Protein AF-A0A139WAZ1-F1 (afdb_monomer)

Structure (mmCIF, N/CA/C/O backbone):
data_AF-A0A139WAZ1-F1
#
_entry.id   AF-A0A139WAZ1-F1
#
loop_
_atom_site.group_PDB
_atom_site.id
_atom_site.type_symbol
_atom_site.label_atom_id
_atom_site.label_alt_id
_atom_site.label_comp_id
_atom_site.label_asym_id
_atom_site.label_entity_id
_atom_site.label_seq_id
_atom_site.pdbx_PDB_ins_code
_atom_site.Cartn_x
_atom_site.Cartn_y
_atom_site.Cartn_z
_atom_site.occupancy
_atom_site.B_iso_or_equiv
_atom_site.auth_seq_id
_atom_site.auth_comp_id
_atom_site.auth_asym_id
_atom_site.auth_atom_id
_atom_site.pdbx_PDB_model_num
ATOM 1 N N . MET A 1 1 ? 70.723 16.608 -81.614 1.00 61.81 1 MET A N 1
ATOM 2 C CA . MET A 1 1 ? 69.373 17.212 -81.661 1.00 61.81 1 MET A CA 1
ATOM 3 C C . MET A 1 1 ? 68.546 16.548 -80.566 1.00 61.81 1 MET A C 1
ATOM 5 O O . MET A 1 1 ? 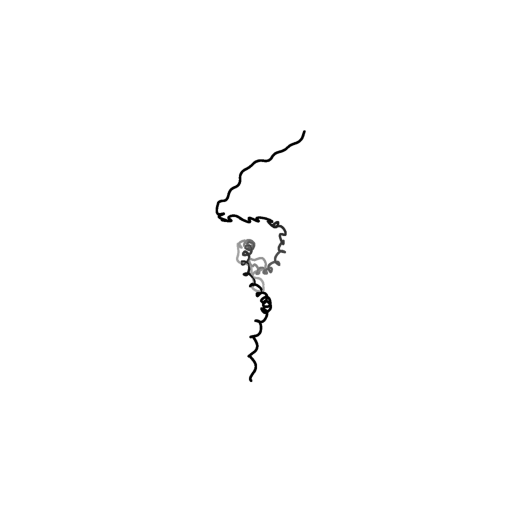68.570 15.325 -80.505 1.00 61.81 1 MET A O 1
ATOM 9 N N . LYS A 1 2 ? 67.945 17.301 -79.637 1.00 57.28 2 LYS A N 1
ATOM 10 C CA . LYS A 1 2 ? 67.182 16.733 -78.506 1.00 57.28 2 LYS A CA 1
ATOM 11 C C . LYS A 1 2 ? 65.718 16.561 -78.930 1.00 57.28 2 LYS A C 1
ATOM 13 O O . LYS A 1 2 ? 65.172 17.481 -79.530 1.00 57.28 2 LYS A O 1
ATOM 18 N N . GLY A 1 3 ? 65.142 15.384 -78.683 1.00 74.38 3 GLY A N 1
ATOM 19 C CA . GLY A 1 3 ? 63.789 15.018 -79.119 1.00 74.38 3 GLY A CA 1
ATOM 20 C C . GLY A 1 3 ? 62.682 15.797 -78.407 1.00 74.38 3 GLY A C 1
ATOM 21 O O . GLY A 1 3 ? 62.884 16.290 -77.296 1.00 74.38 3 GLY A O 1
ATOM 22 N N . ALA A 1 4 ? 61.529 15.903 -79.073 1.00 72.94 4 ALA A N 1
ATOM 23 C CA . ALA A 1 4 ? 60.336 16.556 -78.548 1.00 72.94 4 ALA A CA 1
ATOM 24 C C . ALA A 1 4 ? 59.830 15.850 -77.281 1.00 72.94 4 ALA A C 1
ATOM 26 O O . ALA A 1 4 ? 59.888 14.625 -77.170 1.00 72.94 4 ALA A O 1
ATOM 27 N N . GLN A 1 5 ? 59.361 16.640 -76.319 1.00 77.62 5 GLN A N 1
ATOM 28 C CA . GLN A 1 5 ? 58.803 16.136 -75.071 1.00 77.62 5 GLN A CA 1
ATOM 29 C C . GLN A 1 5 ? 57.453 15.458 -75.335 1.00 77.62 5 GLN A C 1
ATOM 31 O O . GLN A 1 5 ? 56.648 15.973 -76.107 1.00 77.62 5 GLN A O 1
ATOM 36 N N . GLY A 1 6 ? 57.229 14.304 -74.702 1.00 81.75 6 GLY A N 1
ATOM 37 C CA . GLY A 1 6 ? 55.986 13.545 -74.839 1.00 81.75 6 GLY A CA 1
ATOM 38 C C . GLY A 1 6 ? 54.773 14.269 -74.252 1.00 81.75 6 GLY A C 1
ATOM 39 O O . GLY A 1 6 ? 54.910 15.121 -73.369 1.00 81.75 6 GLY A O 1
ATOM 40 N N . GLU A 1 7 ? 53.591 13.910 -74.752 1.00 83.56 7 GLU A N 1
ATOM 41 C CA . GLU A 1 7 ? 52.326 14.472 -74.283 1.00 83.56 7 GLU A CA 1
ATOM 42 C C . GLU A 1 7 ? 52.023 14.074 -72.827 1.00 83.56 7 GLU A C 1
ATOM 44 O O . GLU A 1 7 ? 52.401 12.981 -72.388 1.00 83.56 7 GLU A O 1
ATOM 49 N N . PRO A 1 8 ? 51.345 14.945 -72.057 1.00 85.00 8 PRO A N 1
ATOM 50 C CA . PRO A 1 8 ? 50.899 14.614 -70.710 1.00 85.00 8 PRO A CA 1
ATOM 51 C C . PRO A 1 8 ? 49.937 13.419 -70.694 1.00 85.00 8 PRO A C 1
ATOM 53 O O . PRO A 1 8 ? 49.101 13.263 -71.580 1.00 85.00 8 PRO A O 1
ATOM 56 N N . GLY A 1 9 ? 50.029 12.599 -69.645 1.00 86.69 9 GLY A N 1
ATOM 57 C CA . GLY A 1 9 ? 49.139 11.453 -69.456 1.00 86.69 9 GLY A CA 1
ATOM 58 C C . GLY A 1 9 ? 47.680 11.848 -69.195 1.00 86.69 9 GLY A C 1
ATOM 59 O O . GLY A 1 9 ? 47.383 12.951 -68.731 1.00 86.69 9 GLY A O 1
ATOM 60 N N . SER A 1 10 ? 46.764 10.916 -69.463 1.00 89.44 10 SER A N 1
ATOM 61 C CA . SER A 1 10 ? 45.334 11.075 -69.191 1.00 89.44 10 SER A CA 1
ATOM 62 C C . SER A 1 10 ? 45.034 11.136 -67.690 1.00 89.44 10 SER A C 1
ATOM 64 O O . SER A 1 10 ? 45.716 10.519 -66.870 1.00 89.44 10 SER A O 1
ATOM 66 N N . LYS A 1 11 ? 43.968 11.856 -67.324 1.00 88.06 11 LYS A N 1
ATOM 67 C CA . LYS A 1 11 ? 43.484 11.917 -65.940 1.00 88.06 11 LYS A CA 1
ATOM 68 C C . LYS A 1 11 ? 42.955 10.545 -65.503 1.00 88.06 11 LYS A C 1
ATOM 70 O O . LYS A 1 11 ? 42.291 9.873 -66.285 1.00 88.06 11 LYS A O 1
ATOM 75 N N . GLY A 1 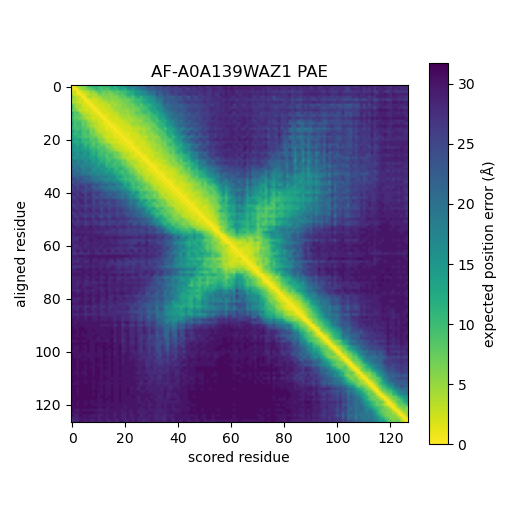12 ? 43.252 10.154 -64.264 1.00 89.38 12 GLY A N 1
ATOM 76 C CA . GLY A 1 12 ? 42.780 8.894 -63.687 1.00 89.38 12 GLY A CA 1
ATOM 77 C C . GLY A 1 12 ? 41.264 8.848 -63.479 1.00 89.38 12 GLY A C 1
ATOM 78 O O . GLY A 1 12 ? 40.590 9.884 -63.471 1.00 89.38 12 GLY A O 1
ATOM 79 N N . GLU A 1 13 ? 40.746 7.634 -63.300 1.00 94.12 13 GLU A N 1
ATOM 80 C CA . GLU A 1 13 ? 39.3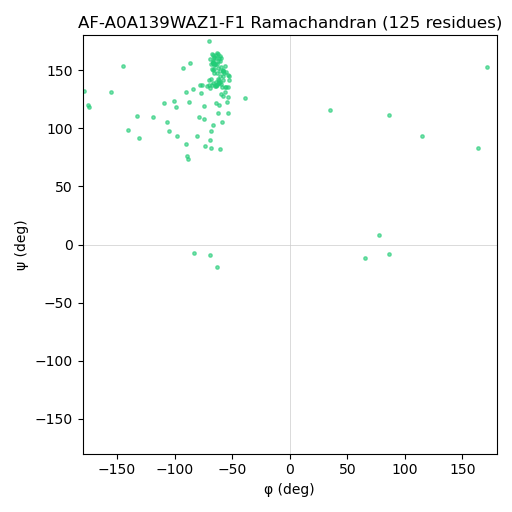29 7.375 -63.038 1.00 94.12 13 GLU A CA 1
ATOM 81 C C . GLU A 1 13 ? 38.883 7.927 -61.675 1.00 94.12 13 GLU A C 1
ATOM 83 O O . GLU A 1 13 ? 39.687 8.173 -60.770 1.00 94.12 13 GLU A O 1
ATOM 88 N N . ARG A 1 14 ? 37.575 8.167 -61.538 1.00 91.25 14 ARG A N 1
ATOM 89 C CA . ARG A 1 14 ? 36.979 8.590 -60.267 1.00 91.25 14 ARG A CA 1
ATOM 90 C C . ARG A 1 14 ? 36.981 7.400 -59.303 1.00 91.25 14 ARG A C 1
ATOM 92 O O . ARG A 1 14 ? 36.619 6.304 -59.703 1.00 91.25 14 ARG A O 1
ATOM 99 N N . GLY A 1 15 ? 37.356 7.641 -58.047 1.00 92.12 15 GLY A N 1
ATOM 100 C CA . GLY A 1 15 ? 37.312 6.615 -57.004 1.00 92.12 15 GLY A CA 1
ATOM 101 C C . GLY A 1 15 ? 35.891 6.160 -56.663 1.00 92.12 15 GLY A C 1
ATOM 102 O O . GLY A 1 15 ? 34.916 6.865 -56.943 1.00 92.12 15 GLY A O 1
ATOM 103 N N . ASP A 1 16 ? 35.797 4.993 -56.032 1.00 96.06 16 ASP A N 1
ATOM 104 C CA . ASP A 1 16 ? 34.529 4.390 -55.627 1.00 96.06 16 ASP A CA 1
ATOM 105 C C . ASP A 1 16 ? 33.786 5.216 -54.560 1.00 96.06 16 ASP A C 1
ATOM 107 O O . ASP A 1 16 ? 34.408 5.964 -53.793 1.00 96.06 16 ASP A O 1
ATOM 111 N N . PRO A 1 17 ? 32.448 5.082 -54.470 1.00 93.75 17 PRO A N 1
ATOM 112 C CA . PRO A 1 17 ? 31.675 5.652 -53.374 1.00 93.75 17 PRO A CA 1
ATOM 113 C C . PRO A 1 17 ? 32.139 5.147 -52.002 1.00 93.75 17 PRO A C 1
ATOM 115 O O . PRO A 1 17 ? 32.574 4.007 -51.845 1.00 93.75 17 PRO A O 1
ATOM 118 N N . GLY A 1 18 ? 31.994 5.999 -50.985 1.00 93.50 18 GLY A N 1
ATOM 119 C CA . GLY A 1 18 ? 32.263 5.622 -49.599 1.00 93.50 18 GLY A CA 1
ATOM 120 C C . GLY A 1 18 ? 31.287 4.565 -49.072 1.00 93.50 18 GLY A C 1
ATOM 121 O O . GLY A 1 18 ? 30.185 4.388 -49.592 1.00 93.50 18 GLY A O 1
ATOM 122 N N . LEU A 1 19 ? 31.690 3.876 -48.003 1.00 96.75 19 LEU A N 1
ATOM 123 C CA . LEU A 1 19 ? 30.843 2.893 -47.329 1.00 96.75 19 LEU A CA 1
ATOM 124 C C . LEU A 1 19 ? 29.641 3.562 -46.632 1.00 96.75 19 LEU A C 1
ATOM 126 O O . LEU A 1 19 ? 29.762 4.703 -46.176 1.00 96.75 19 LEU A O 1
ATOM 130 N N . PRO A 1 20 ? 28.503 2.854 -46.487 1.00 94.19 20 PRO A N 1
ATOM 131 C CA . PRO A 1 20 ? 27.384 3.318 -45.673 1.00 94.19 20 PRO A CA 1
ATOM 132 C C . PRO A 1 20 ? 27.795 3.600 -44.221 1.00 94.19 20 PRO A C 1
ATOM 134 O O . PRO A 1 20 ? 28.664 2.927 -43.663 1.00 94.19 20 PRO A O 1
ATOM 137 N N . GLY A 1 21 ? 27.136 4.580 -43.601 1.00 94.50 21 GLY A N 1
ATOM 138 C CA . GLY A 1 21 ? 27.350 4.913 -42.194 1.00 94.50 21 GLY A CA 1
ATOM 139 C C . GLY A 1 21 ? 26.870 3.815 -41.230 1.00 94.50 21 GLY A C 1
ATOM 140 O O . GLY A 1 21 ? 26.094 2.936 -41.616 1.00 94.50 21 GLY A O 1
ATOM 141 N N . PRO A 1 22 ? 27.312 3.854 -39.961 1.00 96.38 22 PRO A N 1
ATOM 142 C CA . PRO A 1 22 ? 26.857 2.914 -38.944 1.00 96.38 22 PRO A CA 1
ATOM 143 C C . PRO A 1 22 ? 25.369 3.105 -38.616 1.00 96.38 22 PRO A C 1
ATOM 145 O O . PRO A 1 22 ? 24.805 4.187 -38.780 1.00 96.38 22 PRO A O 1
ATOM 148 N N . LYS A 1 23 ? 24.737 2.042 -38.108 1.00 93.31 23 LYS A N 1
ATOM 149 C CA . LYS A 1 23 ? 23.362 2.095 -37.598 1.00 93.31 23 LYS A CA 1
ATOM 150 C C . LYS A 1 23 ? 23.292 3.016 -36.374 1.00 93.31 23 LYS A C 1
ATOM 152 O O . LYS A 1 23 ? 24.176 2.962 -35.525 1.00 93.31 23 LYS A O 1
ATOM 157 N N . GLY A 1 24 ? 22.229 3.813 -36.282 1.00 92.56 24 GLY A N 1
ATOM 158 C CA . GLY A 1 24 ? 21.966 4.657 -35.117 1.00 92.56 24 GLY A CA 1
ATOM 159 C C . GLY A 1 24 ? 21.708 3.858 -33.836 1.00 92.56 24 GLY A C 1
ATOM 160 O O . GLY A 1 24 ? 21.361 2.671 -33.876 1.00 92.56 24 GLY A O 1
ATOM 161 N N . ASP A 1 25 ? 21.865 4.531 -32.700 1.00 95.94 25 ASP A N 1
ATOM 162 C CA . ASP A 1 25 ? 21.667 3.940 -31.380 1.00 95.94 25 ASP A CA 1
ATOM 163 C C . ASP A 1 25 ? 20.204 3.550 -31.124 1.00 95.94 25 ASP A C 1
ATOM 165 O O . ASP A 1 25 ? 19.261 4.082 -31.717 1.00 95.94 25 ASP A O 1
ATOM 169 N N . LYS A 1 26 ? 20.001 2.594 -30.210 1.00 92.69 26 LYS A N 1
ATOM 170 C CA . LYS A 1 26 ? 18.658 2.221 -29.750 1.00 92.69 26 LYS A CA 1
ATOM 171 C C . LYS A 1 26 ? 18.049 3.389 -28.962 1.00 92.69 26 LYS A C 1
ATOM 173 O O . LYS A 1 26 ? 18.720 3.979 -28.122 1.00 92.69 26 LYS A O 1
ATOM 178 N N . GLY A 1 27 ? 16.767 3.670 -29.204 1.00 91.06 27 GLY A N 1
ATOM 179 C CA . GLY A 1 27 ? 16.017 4.687 -28.465 1.00 91.06 27 GLY A CA 1
ATOM 180 C C . GLY A 1 27 ? 15.945 4.420 -26.957 1.00 91.06 27 GLY A C 1
ATOM 181 O O . GLY A 1 27 ? 16.151 3.296 -26.487 1.00 91.06 27 GLY A O 1
ATOM 182 N N . PHE A 1 28 ? 15.647 5.470 -26.193 1.00 94.19 28 PHE A N 1
ATOM 183 C CA . PHE A 1 28 ? 15.518 5.391 -24.739 1.00 94.19 28 PHE A CA 1
ATOM 184 C C . PHE A 1 28 ? 14.331 4.519 -24.312 1.00 94.19 28 PHE A C 1
ATOM 186 O O . PHE A 1 28 ? 13.349 4.357 -25.036 1.00 94.19 28 PHE A O 1
ATOM 193 N N . LYS A 1 29 ? 14.427 3.953 -23.104 1.00 92.25 29 LYS A N 1
ATOM 194 C CA . LYS A 1 29 ? 13.301 3.267 -22.464 1.00 92.25 29 LYS A CA 1
ATOM 195 C C . LYS A 1 29 ? 12.199 4.293 -22.178 1.00 92.25 29 LYS A C 1
ATOM 197 O O . LYS A 1 29 ? 12.509 5.377 -21.697 1.00 92.25 29 LYS A O 1
ATOM 202 N N . GLY A 1 30 ? 10.948 3.928 -22.456 1.00 91.31 30 GLY A N 1
ATOM 203 C CA . GLY A 1 30 ? 9.792 4.767 -22.142 1.00 91.31 30 GLY A CA 1
ATOM 204 C C . GLY A 1 30 ? 9.632 5.029 -20.643 1.00 91.31 30 GLY A C 1
ATOM 205 O O . GLY A 1 30 ? 10.220 4.335 -19.803 1.00 91.31 30 GLY A O 1
ATOM 206 N N . ASP A 1 31 ? 8.821 6.035 -20.328 1.00 95.12 31 ASP A N 1
ATOM 207 C CA . ASP A 1 31 ? 8.547 6.453 -18.958 1.00 95.12 31 ASP A CA 1
ATOM 208 C C . ASP A 1 31 ? 7.866 5.355 -18.132 1.00 95.12 31 ASP A C 1
ATOM 210 O O . ASP A 1 31 ? 7.256 4.413 -18.643 1.00 95.12 31 ASP A O 1
ATOM 214 N N . SER A 1 32 ? 7.994 5.469 -16.810 1.00 93.12 32 SER A N 1
ATOM 215 C CA . SER A 1 32 ? 7.287 4.573 -15.894 1.00 93.12 32 SER A CA 1
ATOM 216 C C . SER A 1 32 ? 5.782 4.836 -15.951 1.00 93.12 32 SER A C 1
ATOM 218 O O . SER A 1 32 ? 5.353 5.985 -16.031 1.00 93.12 32 SER A O 1
ATOM 220 N N . GLY A 1 33 ? 4.985 3.769 -15.865 1.00 91.81 33 GLY A N 1
ATOM 221 C CA . GLY A 1 33 ? 3.529 3.883 -15.797 1.00 91.81 33 GLY A CA 1
ATOM 222 C C . GLY A 1 33 ? 3.042 4.628 -14.542 1.00 91.81 33 GLY A C 1
ATOM 223 O O . GLY A 1 33 ? 3.798 4.799 -13.578 1.00 91.81 33 GLY A O 1
ATOM 224 N N . PRO A 1 34 ? 1.772 5.065 -14.528 1.00 95.06 34 PR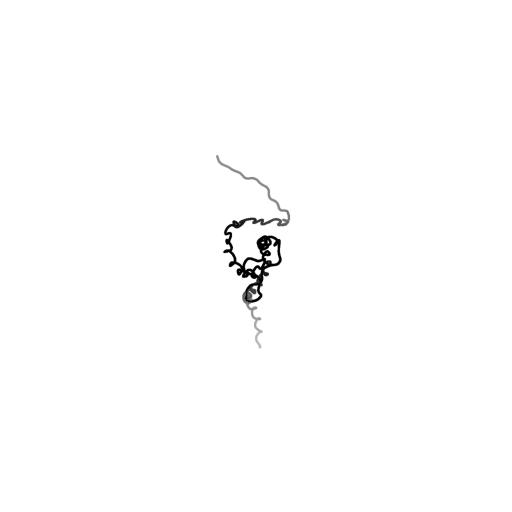O A N 1
ATOM 225 C CA . PRO A 1 34 ? 1.193 5.780 -13.397 1.00 95.06 34 PRO A CA 1
ATOM 226 C C . PRO A 1 34 ? 1.105 4.903 -12.138 1.00 95.06 34 PRO A C 1
ATOM 228 O O . PRO A 1 34 ? 1.010 3.677 -12.200 1.00 95.06 34 PRO A O 1
ATOM 231 N N . ILE A 1 35 ? 1.094 5.551 -10.969 1.00 93.00 35 ILE A N 1
ATOM 232 C CA . ILE A 1 35 ? 0.880 4.884 -9.677 1.00 93.00 35 ILE A CA 1
ATOM 233 C C . ILE A 1 35 ? -0.537 4.287 -9.641 1.00 93.00 35 ILE A C 1
ATOM 235 O O . ILE A 1 35 ? -1.505 4.943 -10.023 1.00 93.00 35 ILE A O 1
ATOM 239 N N . GLY A 1 36 ? -0.661 3.052 -9.145 1.00 92.62 36 GLY A N 1
ATOM 240 C CA . GLY A 1 36 ? -1.947 2.363 -9.003 1.00 92.62 36 GLY A CA 1
ATOM 241 C C . GLY A 1 36 ? -2.938 3.070 -8.065 1.00 92.62 36 GLY A C 1
ATOM 242 O O . GLY A 1 36 ? -2.572 3.890 -7.219 1.00 92.62 36 GLY A O 1
ATOM 243 N N . LYS A 1 37 ? -4.227 2.732 -8.195 1.00 94.50 37 LYS A N 1
ATOM 244 C CA . LYS A 1 37 ? -5.303 3.289 -7.356 1.00 94.50 37 LYS A CA 1
ATOM 245 C C . LYS A 1 37 ? -5.111 2.897 -5.883 1.00 94.50 37 LYS A C 1
ATOM 247 O O . LYS A 1 37 ? -4.647 1.804 -5.565 1.00 94.50 37 LYS A O 1
ATOM 252 N N . ARG A 1 38 ? -5.516 3.781 -4.963 1.00 92.44 38 ARG A N 1
ATOM 253 C CA . ARG A 1 38 ? -5.547 3.478 -3.521 1.00 92.44 38 ARG A CA 1
ATOM 254 C C . ARG A 1 38 ? -6.525 2.327 -3.248 1.00 92.44 38 ARG A C 1
ATOM 256 O O . ARG A 1 38 ? -7.619 2.315 -3.805 1.00 92.44 38 ARG A O 1
ATOM 263 N N . GLY A 1 39 ? -6.148 1.411 -2.354 1.00 92.62 39 GLY A N 1
ATOM 264 C CA . GLY A 1 39 ? -7.015 0.315 -1.909 1.00 92.62 39 GLY A CA 1
ATOM 265 C C . GLY A 1 39 ? -8.314 0.790 -1.241 1.00 92.62 39 GLY A C 1
ATOM 266 O O . GLY A 1 39 ? -8.435 1.944 -0.816 1.00 92.62 39 GLY A O 1
ATOM 267 N N . ARG A 1 40 ? -9.301 -0.112 -1.142 1.00 93.50 40 ARG A N 1
ATOM 268 C CA . ARG A 1 40 ? -10.598 0.172 -0.505 1.00 93.50 40 ARG A CA 1
ATOM 269 C C . ARG A 1 40 ? -10.418 0.422 0.997 1.00 93.50 40 ARG A C 1
ATOM 271 O O . ARG A 1 40 ? -9.504 -0.104 1.628 1.00 93.50 40 ARG A O 1
ATOM 278 N N . LYS A 1 41 ? -11.305 1.235 1.578 1.00 91.19 41 LYS A N 1
ATOM 279 C CA . LYS A 1 41 ? -11.381 1.405 3.035 1.00 91.19 41 LYS A CA 1
ATOM 280 C C . LYS A 1 41 ? -11.753 0.058 3.669 1.00 91.19 41 LYS A C 1
ATOM 282 O O . LYS A 1 41 ? -12.641 -0.609 3.152 1.00 91.19 41 LYS A O 1
ATOM 287 N N . GLY A 1 42 ? -11.095 -0.305 4.770 1.00 90.12 42 GLY A N 1
ATOM 288 C CA . GLY A 1 42 ? -11.446 -1.504 5.535 1.00 90.12 42 GLY A CA 1
ATOM 289 C C . GLY A 1 42 ? -12.848 -1.429 6.148 1.00 90.12 42 GLY A C 1
ATOM 290 O O . GLY A 1 42 ? -13.431 -0.344 6.270 1.00 90.12 42 GLY A O 1
ATOM 291 N N . ASP A 1 43 ? -13.368 -2.586 6.548 1.00 91.19 43 ASP A N 1
ATOM 292 C CA . ASP A 1 43 ? -14.693 -2.709 7.148 1.00 91.19 43 ASP A CA 1
ATOM 293 C C . ASP A 1 43 ? -14.808 -1.955 8.478 1.00 91.19 43 ASP A C 1
ATOM 295 O O . ASP A 1 43 ? -13.831 -1.688 9.187 1.00 91.19 43 ASP A O 1
ATOM 299 N N . LYS A 1 44 ? -16.041 -1.580 8.827 1.00 89.38 44 LYS A N 1
ATOM 300 C CA . LYS A 1 44 ? -16.331 -1.007 10.142 1.00 89.38 44 LYS A CA 1
ATOM 301 C C . LYS A 1 44 ? -16.163 -2.104 11.197 1.00 89.38 44 LYS A C 1
ATOM 303 O O . LYS A 1 44 ? -16.696 -3.191 11.025 1.00 89.38 44 LYS A O 1
ATOM 308 N N . GLY A 1 45 ? -15.482 -1.789 12.299 1.00 87.06 45 GLY A N 1
ATOM 309 C CA . GLY A 1 45 ? -15.379 -2.708 13.434 1.00 87.06 45 GLY A CA 1
ATOM 310 C C . GLY A 1 45 ? -16.741 -3.062 14.041 1.00 87.06 45 GLY A C 1
ATOM 311 O O . GLY A 1 45 ? -17.716 -2.313 13.899 1.00 87.06 45 GLY A O 1
ATOM 312 N N . ASP A 1 46 ? -16.787 -4.194 14.741 1.00 89.31 46 ASP A N 1
ATOM 313 C CA . ASP A 1 46 ? -17.996 -4.697 15.387 1.00 89.31 46 ASP A CA 1
ATOM 314 C C . ASP A 1 46 ? -18.565 -3.719 16.421 1.00 89.31 46 ASP A C 1
ATOM 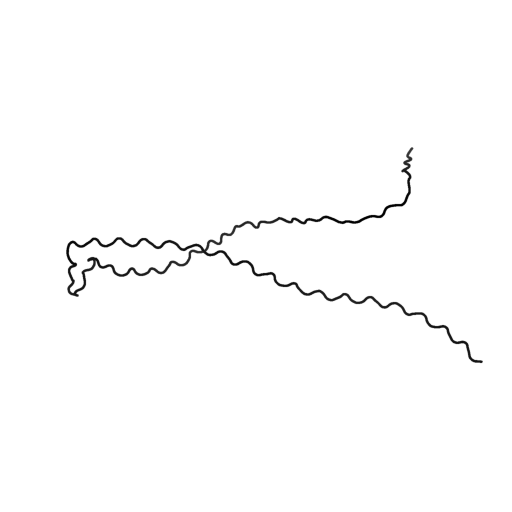316 O O . ASP A 1 46 ? -17.858 -2.921 17.048 1.00 89.31 46 ASP A O 1
ATOM 320 N N . LYS A 1 47 ? -19.884 -3.790 16.631 1.00 87.69 47 LYS A N 1
ATOM 321 C CA . LYS A 1 47 ? -20.534 -3.058 17.720 1.00 87.69 47 LYS A CA 1
ATOM 322 C C . LYS A 1 47 ? -20.010 -3.589 19.060 1.00 87.69 47 LYS A C 1
ATOM 324 O O . LYS A 1 47 ? -19.916 -4.795 19.254 1.00 87.69 47 LYS A O 1
ATOM 329 N N . GLY A 1 48 ? -19.726 -2.682 19.996 1.00 83.38 48 GLY A N 1
ATOM 330 C CA . GLY A 1 48 ? -19.385 -3.063 21.367 1.00 83.38 48 GLY A CA 1
ATOM 331 C C . GLY A 1 48 ? -20.497 -3.881 22.034 1.00 83.38 48 GLY A C 1
ATOM 332 O O . GLY A 1 48 ? -21.681 -3.703 21.733 1.00 83.38 48 GLY A O 1
ATOM 333 N N . ASP A 1 49 ? -20.111 -4.768 22.952 1.00 82.69 49 ASP A N 1
ATOM 334 C CA . ASP A 1 49 ? -21.057 -5.586 23.713 1.00 82.69 49 ASP A CA 1
ATOM 335 C C . ASP A 1 49 ? -21.976 -4.706 24.582 1.00 82.69 49 ASP A C 1
ATOM 337 O O . ASP A 1 49 ? -21.596 -3.620 25.028 1.00 82.69 49 ASP A O 1
ATOM 341 N N . GLN A 1 50 ? -23.191 -5.185 24.864 1.00 83.75 50 GLN A N 1
ATOM 342 C CA . GLN A 1 50 ? -24.097 -4.508 25.796 1.00 83.75 50 GLN A CA 1
ATOM 343 C C . GLN A 1 50 ? -23.467 -4.420 27.197 1.00 83.75 50 GLN A C 1
ATOM 345 O O . GLN A 1 50 ? -22.861 -5.380 27.676 1.00 83.75 50 GLN A O 1
ATOM 350 N N . GLY A 1 51 ? -23.642 -3.278 27.870 1.00 77.25 51 GLY A N 1
ATOM 351 C CA . GLY A 1 51 ? -23.226 -3.101 29.262 1.00 77.25 51 GLY A CA 1
ATOM 352 C C . GLY A 1 51 ? -23.854 -4.145 30.192 1.00 77.25 51 GLY A C 1
ATOM 353 O O . GLY A 1 51 ? -24.917 -4.697 29.908 1.00 77.25 51 GLY A O 1
ATOM 354 N N . VAL A 1 52 ? -23.178 -4.442 31.299 1.00 76.44 52 VAL A N 1
ATOM 355 C CA . VAL A 1 52 ? -23.754 -5.277 32.363 1.00 76.44 52 VAL A CA 1
ATOM 356 C C . VAL A 1 52 ? -24.989 -4.581 32.958 1.00 76.44 52 VAL A C 1
ATOM 358 O O . VAL A 1 52 ? -24.975 -3.353 33.079 1.00 76.44 52 VAL A O 1
ATOM 361 N N . PRO A 1 53 ? -26.057 -5.315 33.317 1.00 77.06 53 PRO A N 1
ATOM 362 C CA . PRO A 1 53 ? -27.142 -4.753 34.116 1.00 77.06 53 PRO A CA 1
ATOM 363 C C . PRO A 1 53 ? -26.589 -4.101 35.392 1.00 77.06 53 PRO A C 1
ATOM 365 O O . PRO A 1 53 ? -25.641 -4.615 35.988 1.00 77.06 53 PRO A O 1
ATOM 368 N N . GLY A 1 54 ? -27.163 -2.963 35.793 1.00 71.44 54 GLY A N 1
ATOM 369 C CA . GLY A 1 54 ? -26.819 -2.329 37.065 1.00 71.44 54 GLY A CA 1
ATOM 370 C C . GLY A 1 54 ? -27.160 -3.264 38.223 1.00 71.44 54 GLY A C 1
ATOM 371 O O . GLY A 1 54 ? -28.193 -3.928 38.186 1.00 71.44 54 GLY A O 1
ATOM 372 N N . LEU A 1 55 ? -26.288 -3.345 39.227 1.00 68.75 55 LEU A N 1
ATOM 373 C CA . LEU A 1 55 ? -26.603 -4.081 40.445 1.00 68.75 55 LEU A CA 1
ATOM 374 C C . LEU A 1 55 ? -27.402 -3.186 41.394 1.00 68.75 55 LEU A C 1
ATOM 376 O O . LEU A 1 55 ? -26.993 -2.060 41.673 1.00 68.75 55 LEU A O 1
ATOM 380 N N . ASP A 1 56 ? -28.480 -3.727 41.957 1.00 74.94 56 ASP A N 1
ATOM 381 C CA . ASP A 1 56 ? -29.268 -3.069 43.009 1.00 74.94 56 ASP A CA 1
ATOM 382 C C . ASP A 1 56 ? -28.500 -2.963 44.350 1.00 74.94 56 ASP A C 1
ATOM 384 O O . ASP A 1 56 ? -28.940 -2.287 45.279 1.00 74.94 5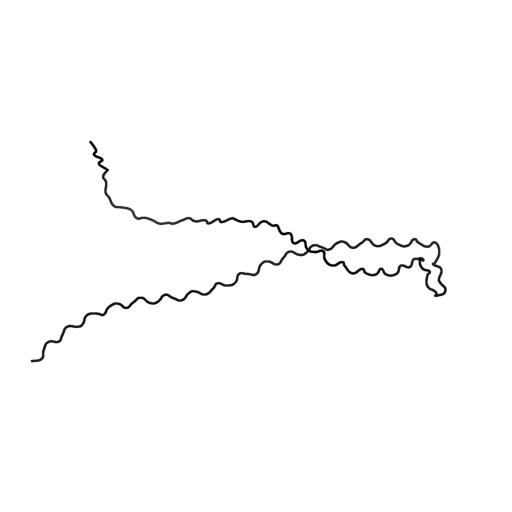6 ASP A O 1
ATOM 388 N N . ALA A 1 57 ? -27.338 -3.622 44.460 1.00 68.12 57 ALA A N 1
ATOM 389 C CA . ALA A 1 57 ? -26.473 -3.669 45.638 1.00 68.12 57 ALA A CA 1
ATOM 390 C C . ALA A 1 57 ? -24.979 -3.702 45.239 1.00 68.12 57 ALA A C 1
ATOM 392 O O . ALA A 1 57 ? -24.648 -4.180 44.152 1.00 68.12 57 ALA A O 1
ATOM 393 N N . PRO A 1 58 ? -24.046 -3.229 46.092 1.00 72.50 58 PRO A N 1
ATOM 394 C CA . PRO A 1 58 ? -22.613 -3.364 45.829 1.00 72.50 58 PRO A CA 1
ATOM 395 C C . PRO A 1 58 ? -22.229 -4.840 45.662 1.00 72.50 58 PRO A C 1
ATOM 397 O O . PRO A 1 58 ? -22.748 -5.705 46.368 1.00 72.50 58 PRO A O 1
ATOM 400 N N . CYS A 1 59 ? -21.322 -5.127 44.722 1.00 71.88 59 CYS A N 1
ATOM 401 C CA . CYS A 1 59 ? -20.925 -6.501 44.431 1.00 71.88 59 CYS A CA 1
ATOM 402 C C . CYS A 1 59 ? -20.371 -7.201 45.678 1.00 71.88 59 CYS A C 1
ATOM 404 O O . CYS A 1 59 ? -19.448 -6.668 46.297 1.00 71.88 59 CYS A O 1
ATOM 406 N N . PRO A 1 60 ? -20.877 -8.394 46.038 1.00 76.62 60 PRO A N 1
ATOM 407 C CA . PRO A 1 60 ? -20.263 -9.201 47.081 1.00 76.62 60 PRO A CA 1
ATOM 408 C C . PRO A 1 60 ? -18.815 -9.538 46.706 1.00 76.62 60 PRO A C 1
ATOM 410 O O . PRO A 1 60 ? -18.537 -10.000 45.594 1.00 76.62 60 PRO A O 1
ATOM 413 N N . LEU A 1 61 ? -17.898 -9.291 47.645 1.00 81.56 61 LEU A N 1
ATOM 414 C CA . LEU A 1 61 ? -16.503 -9.703 47.529 1.00 81.56 61 LEU A CA 1
ATOM 415 C C . LEU A 1 61 ? -16.385 -11.198 47.849 1.00 81.56 61 LEU A C 1
ATOM 417 O O . LEU A 1 61 ? -16.997 -11.694 48.798 1.00 81.56 61 LEU A O 1
ATOM 421 N N . GLY A 1 62 ? -15.586 -11.901 47.055 1.00 84.75 62 GLY A N 1
ATOM 422 C CA . GLY A 1 62 ? -15.153 -13.262 47.315 1.00 84.75 62 GLY A CA 1
ATOM 423 C C . GLY A 1 62 ? -14.164 -13.350 48.485 1.00 84.75 62 GLY A C 1
ATOM 424 O O . GLY A 1 62 ? -13.737 -12.332 49.038 1.00 84.75 62 GLY A O 1
ATOM 425 N N . PRO A 1 63 ? -13.770 -14.575 48.876 1.00 85.31 63 PRO A N 1
ATOM 426 C CA . PRO A 1 63 ? -12.797 -14.802 49.950 1.00 85.31 63 PRO A CA 1
ATOM 427 C C . PRO A 1 63 ? -11.400 -14.238 49.632 1.00 85.31 63 PRO A C 1
ATOM 429 O O . PRO A 1 63 ? -10.598 -14.025 50.535 1.00 85.31 63 PRO A O 1
ATOM 432 N N . ASP A 1 64 ? -11.121 -13.995 48.354 1.00 86.44 64 ASP A N 1
ATOM 433 C CA . ASP A 1 64 ? -9.929 -13.350 47.803 1.00 86.44 64 ASP A CA 1
ATOM 434 C C . ASP A 1 64 ? -9.999 -11.812 47.829 1.00 86.44 64 ASP A C 1
ATOM 436 O O . ASP A 1 64 ? -9.012 -11.139 47.532 1.00 86.44 64 ASP A O 1
ATOM 440 N N . GLY A 1 65 ? -11.149 -11.240 48.190 1.00 80.50 65 GLY A N 1
ATOM 441 C CA . GLY A 1 65 ? -11.389 -9.802 48.141 1.00 80.50 65 GLY A CA 1
ATOM 442 C C . GLY A 1 65 ? -11.668 -9.273 46.731 1.00 80.50 65 GLY A C 1
ATOM 443 O O . GLY A 1 65 ? -11.750 -8.057 46.547 1.00 80.50 65 GLY A O 1
ATOM 444 N N . LEU A 1 66 ? -11.832 -10.149 45.735 1.00 78.94 66 LEU A N 1
ATOM 445 C CA . LEU A 1 66 ? -12.232 -9.753 44.388 1.00 78.94 66 LEU A CA 1
ATOM 446 C C . LEU A 1 66 ? -13.759 -9.834 44.223 1.00 78.94 66 LEU A C 1
ATOM 448 O O . LEU A 1 66 ? -14.414 -10.629 44.896 1.00 78.94 66 LEU A O 1
ATOM 452 N N . PRO A 1 67 ? -14.367 -9.028 43.335 1.00 75.56 67 PRO A N 1
ATOM 453 C CA . PRO A 1 67 ? -15.775 -9.194 42.987 1.00 75.56 67 PRO A CA 1
ATOM 454 C C . PRO A 1 67 ? -16.010 -10.587 42.388 1.00 75.56 67 PRO A C 1
ATOM 456 O O . PRO A 1 67 ? -15.222 -11.045 41.559 1.00 75.56 67 PRO A O 1
ATOM 459 N N . LEU A 1 68 ? -17.110 -11.246 42.764 1.00 75.06 68 LEU A N 1
ATOM 460 C CA . LEU A 1 68 ? -17.458 -12.557 42.204 1.00 75.06 68 LEU A CA 1
ATOM 461 C C . LEU A 1 68 ? -17.602 -12.522 40.660 1.00 75.06 68 LEU A C 1
ATOM 463 O O . LEU A 1 68 ? -18.047 -11.514 40.100 1.00 75.06 68 LEU A O 1
ATOM 467 N N . PRO A 1 69 ? -17.297 -13.626 39.946 1.00 70.75 69 PRO A N 1
ATOM 468 C CA . PRO A 1 69 ? -17.549 -13.737 38.508 1.00 70.75 69 PRO A CA 1
ATOM 469 C C . PRO A 1 69 ? -19.023 -13.460 38.173 1.00 70.75 69 PRO A C 1
ATOM 471 O O . PRO A 1 69 ? -19.923 -13.948 38.850 1.00 70.75 69 PRO A O 1
ATOM 474 N N . GLY A 1 70 ? -19.279 -12.665 37.130 1.00 70.06 70 GLY A N 1
ATOM 475 C CA . GLY A 1 70 ? -20.634 -12.226 36.753 1.00 70.06 70 GLY A CA 1
ATOM 476 C C . GLY A 1 70 ? -21.112 -10.962 37.477 1.00 70.06 70 GLY A C 1
ATOM 477 O O . GLY A 1 70 ? -22.114 -10.363 37.087 1.00 70.06 70 GLY A O 1
ATOM 478 N N . CYS A 1 71 ? -20.358 -10.497 38.470 1.00 71.94 71 CYS A N 1
ATOM 479 C CA . CYS A 1 71 ? -20.636 -9.287 39.220 1.00 71.94 71 CYS A CA 1
ATOM 480 C C . CYS A 1 71 ? -19.992 -8.074 38.527 1.00 71.94 71 CYS A C 1
ATOM 482 O O . CYS A 1 71 ? -18.931 -7.594 38.915 1.00 71.94 71 CYS A O 1
ATOM 484 N N . GLY A 1 72 ? -20.583 -7.646 37.407 1.00 65.81 72 GLY A N 1
ATOM 485 C CA . GLY A 1 72 ? -20.217 -6.432 36.661 1.00 65.81 72 GLY A CA 1
ATOM 486 C C . GLY A 1 72 ? -18.823 -6.394 36.007 1.00 65.81 72 GLY A C 1
ATOM 487 O O . GLY A 1 72 ? -18.563 -5.527 35.173 1.00 65.81 72 GLY A O 1
ATOM 488 N N . TRP A 1 73 ? -17.935 -7.330 36.340 1.00 65.75 73 TRP A N 1
ATOM 489 C CA . TRP A 1 73 ? -16.567 -7.383 35.844 1.00 65.75 73 TRP A CA 1
ATOM 490 C C . TRP A 1 73 ? -16.501 -8.152 34.520 1.00 65.75 73 TRP A C 1
ATOM 492 O O . TRP A 1 73 ? -16.915 -9.311 34.444 1.00 65.75 73 TRP A O 1
ATOM 502 N N . ARG A 1 74 ? -15.990 -7.503 33.467 1.00 65.19 74 ARG A N 1
ATOM 503 C CA . ARG A 1 74 ? -15.710 -8.136 32.172 1.00 65.19 74 ARG A CA 1
ATOM 504 C C . ARG A 1 74 ? -14.195 -8.246 31.996 1.00 65.19 74 ARG A C 1
ATOM 506 O O . ARG A 1 74 ? -13.536 -7.205 32.018 1.00 65.19 74 ARG A O 1
ATOM 513 N N . PRO A 1 75 ? -13.640 -9.454 31.804 1.00 65.88 75 PRO A N 1
ATOM 514 C CA . PRO A 1 75 ? -12.246 -9.574 31.406 1.00 65.88 75 PRO A CA 1
ATOM 515 C C . PRO A 1 75 ? -12.037 -8.876 30.050 1.00 65.88 75 PRO A C 1
ATOM 517 O O . PRO A 1 75 ? -12.976 -8.811 29.245 1.00 65.88 75 PRO A O 1
ATOM 520 N N . PRO A 1 76 ? -10.839 -8.326 29.784 1.00 70.12 76 PRO A N 1
ATOM 521 C CA . PRO A 1 76 ? -10.534 -7.728 28.492 1.00 70.12 76 PRO A CA 1
ATOM 522 C C . PRO A 1 76 ? -10.763 -8.755 27.379 1.00 70.12 76 PRO A C 1
ATOM 524 O O . PRO A 1 76 ? -10.323 -9.899 27.475 1.00 70.12 76 PRO A O 1
ATOM 527 N N . LYS A 1 77 ? -11.491 -8.342 26.336 1.00 69.75 77 LYS A N 1
ATOM 528 C CA . LYS A 1 77 ? -11.765 -9.179 25.168 1.00 69.75 77 LYS A CA 1
ATOM 529 C C . LYS A 1 77 ? -10.430 -9.454 24.483 1.00 69.75 77 LYS A C 1
ATOM 531 O O . LYS A 1 77 ? -9.722 -8.506 24.140 1.00 69.75 77 LYS A O 1
ATOM 536 N N . GLU A 1 78 ? -10.074 -10.727 24.331 1.00 75.06 78 GLU A N 1
ATOM 537 C CA . GLU A 1 78 ? -8.896 -11.109 23.559 1.00 75.06 78 GLU A CA 1
ATOM 538 C C . GLU A 1 78 ? -9.030 -10.493 22.165 1.00 75.06 78 GLU A C 1
ATOM 540 O O . GLU A 1 78 ? -10.047 -10.670 21.488 1.00 75.06 78 GLU A O 1
ATOM 545 N N . VAL A 1 79 ? -8.045 -9.684 21.774 1.00 73.62 79 VAL A N 1
ATOM 546 C CA . VAL A 1 79 ? -8.025 -9.061 20.453 1.00 73.62 79 VAL A CA 1
ATOM 547 C C . VAL A 1 79 ? -7.838 -10.191 19.454 1.00 73.62 79 VAL A C 1
ATOM 549 O O . VAL A 1 79 ? -6.737 -10.719 19.313 1.00 73.62 79 VAL A O 1
ATOM 552 N N . ILE A 1 80 ? -8.926 -10.587 18.794 1.00 74.44 80 ILE A N 1
ATOM 553 C CA . ILE A 1 80 ? -8.858 -11.549 17.700 1.00 74.44 80 ILE A CA 1
ATOM 554 C C . ILE A 1 80 ? -7.983 -10.892 16.623 1.00 74.44 80 ILE A C 1
ATOM 556 O O . ILE A 1 80 ? -8.307 -9.783 16.184 1.00 74.44 80 ILE A O 1
ATOM 560 N N . PRO A 1 81 ? -6.851 -11.504 16.232 1.00 75.31 81 PRO A N 1
ATOM 561 C CA . PRO A 1 81 ? -6.012 -10.947 15.184 1.00 75.31 81 PRO A CA 1
ATOM 562 C C . PRO A 1 81 ? -6.839 -10.806 13.899 1.00 75.31 81 PRO A C 1
ATOM 564 O O . PRO A 1 81 ? -7.713 -11.641 13.645 1.00 75.31 81 PRO A O 1
ATOM 567 N N . PRO A 1 82 ? -6.599 -9.756 13.095 1.00 74.00 82 PRO A N 1
ATOM 568 C CA . PRO A 1 82 ? -7.346 -9.559 11.863 1.00 74.00 82 PRO A CA 1
ATOM 569 C C . PRO A 1 82 ? -7.213 -10.804 10.984 1.00 74.00 82 PRO A C 1
ATOM 571 O O . PRO A 1 82 ? -6.119 -11.357 10.839 1.00 74.00 82 PRO A O 1
ATOM 574 N N . ALA A 1 83 ? -8.336 -11.241 10.411 1.00 74.69 83 ALA A N 1
ATOM 575 C CA . ALA A 1 83 ? -8.331 -12.306 9.422 1.00 74.69 83 ALA A CA 1
ATOM 576 C C . ALA A 1 83 ? -7.351 -11.946 8.285 1.00 74.69 83 ALA A C 1
ATOM 578 O O . ALA A 1 83 ? -7.210 -10.760 7.958 1.00 74.69 83 ALA A O 1
ATOM 579 N N . PRO A 1 84 ? -6.657 -12.933 7.688 1.00 79.62 84 PRO A N 1
ATOM 580 C CA . PRO A 1 84 ? -5.821 -12.671 6.523 1.00 79.62 84 PRO A CA 1
ATOM 581 C C . PRO A 1 84 ? -6.660 -11.997 5.426 1.00 79.62 84 PRO A C 1
ATOM 583 O O . PRO A 1 84 ? -7.864 -12.261 5.337 1.00 79.62 84 PRO A O 1
ATOM 586 N N . PRO A 1 85 ? -6.054 -11.120 4.604 1.00 75.75 85 PRO A N 1
ATOM 587 C CA . PRO A 1 85 ? -6.776 -10.473 3.518 1.00 75.75 85 PRO A CA 1
ATOM 588 C C . PRO A 1 85 ? -7.440 -11.538 2.643 1.00 75.75 85 PRO A C 1
ATOM 590 O O . PRO A 1 85 ? -6.817 -12.553 2.319 1.00 75.75 85 PRO A O 1
ATOM 593 N N . ALA A 1 86 ? -8.706 -11.305 2.286 1.00 75.31 86 ALA A N 1
ATOM 594 C CA . ALA A 1 86 ? -9.393 -12.130 1.303 1.00 75.31 86 ALA A CA 1
ATOM 595 C C . ALA A 1 86 ? -8.539 -12.204 0.022 1.00 75.31 86 ALA A C 1
ATOM 597 O O . ALA A 1 86 ? -7.857 -11.220 -0.298 1.00 75.31 86 ALA A O 1
ATOM 598 N N . PRO A 1 87 ? -8.534 -13.346 -0.694 1.00 77.31 87 PRO A N 1
ATOM 599 C CA . PRO A 1 87 ? -7.887 -13.405 -1.994 1.00 77.31 87 PRO A CA 1
ATOM 600 C C . PRO A 1 87 ? -8.469 -12.280 -2.846 1.00 77.31 87 PRO A C 1
ATOM 602 O O . PRO A 1 87 ? -9.684 -12.119 -2.923 1.00 77.31 87 PRO A O 1
ATOM 605 N N . VAL A 1 88 ? -7.594 -11.447 -3.406 1.00 70.88 88 VAL A N 1
ATOM 606 C CA . VAL A 1 88 ? -8.020 -10.481 -4.409 1.00 70.88 88 VAL A CA 1
ATOM 607 C C . VAL A 1 88 ? -8.550 -11.300 -5.574 1.00 70.88 88 VAL A C 1
ATOM 609 O O . VAL A 1 88 ? -7.795 -12.058 -6.184 1.00 70.88 88 VAL A O 1
ATOM 612 N N . ASP A 1 89 ? -9.853 -11.210 -5.825 1.00 64.25 89 ASP A N 1
ATOM 613 C CA . ASP A 1 89 ? -10.412 -11.659 -7.087 1.00 64.25 89 ASP A CA 1
ATOM 614 C C . ASP A 1 89 ? -9.685 -10.839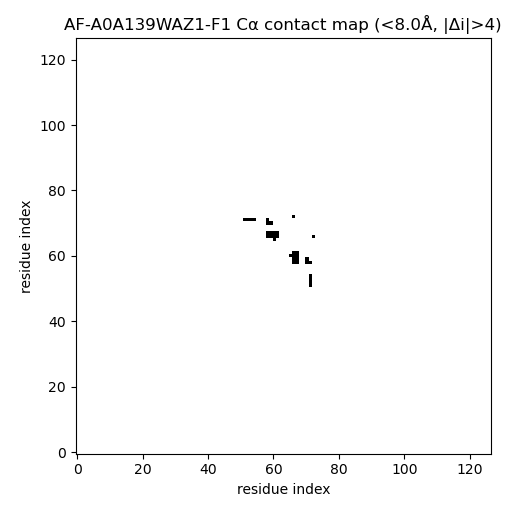 -8.154 1.00 64.25 89 ASP A C 1
ATOM 616 O O . ASP A 1 89 ? -9.812 -9.617 -8.247 1.00 64.25 89 ASP A O 1
ATOM 620 N N . PHE A 1 90 ? -8.759 -11.497 -8.847 1.00 60.16 90 PHE A N 1
ATOM 621 C CA . PHE A 1 90 ? -8.115 -10.952 -10.023 1.00 60.16 90 PHE A CA 1
ATOM 622 C C . PHE A 1 90 ? -9.230 -10.925 -11.060 1.00 60.16 90 PHE A C 1
ATOM 624 O O . PHE A 1 90 ? -9.480 -11.943 -11.703 1.00 60.16 90 PHE A O 1
ATOM 631 N N . ASP A 1 91 ? -9.967 -9.813 -11.115 1.00 57.22 91 ASP A N 1
ATOM 632 C CA . ASP A 1 91 ? -10.954 -9.540 -12.152 1.00 57.22 91 ASP A CA 1
ATOM 633 C C . ASP A 1 91 ? -10.206 -9.523 -13.496 1.00 57.22 91 ASP A C 1
ATOM 635 O O . ASP A 1 91 ? -9.764 -8.491 -14.000 1.00 57.22 91 ASP A O 1
ATOM 639 N N . VAL A 1 92 ? -9.982 -10.715 -14.049 1.00 70.06 92 VAL A N 1
ATOM 640 C CA . VAL A 1 92 ? -9.760 -10.911 -15.474 1.00 70.06 92 VAL A CA 1
ATOM 641 C C . VAL A 1 92 ? -11.097 -10.599 -16.105 1.00 70.06 92 VAL A C 1
ATOM 643 O O . VAL A 1 92 ? -11.985 -11.439 -16.050 1.00 70.06 92 VAL A O 1
ATOM 646 N N . GLU A 1 93 ? -11.238 -9.374 -16.600 1.00 60.94 93 GLU A N 1
ATOM 647 C CA . GLU A 1 93 ? -11.938 -8.998 -17.835 1.00 60.94 93 GLU A CA 1
ATOM 648 C C . GLU A 1 93 ? -12.210 -7.488 -17.805 1.00 60.94 93 GLU A C 1
ATOM 650 O O . GLU A 1 93 ? -13.302 -7.037 -17.482 1.00 60.94 93 GLU A O 1
ATOM 655 N N . ASP A 1 94 ? -11.209 -6.697 -18.191 1.00 56.69 94 ASP A N 1
ATOM 656 C CA . ASP A 1 94 ? -11.493 -5.591 -19.103 1.00 56.69 94 ASP A CA 1
ATOM 657 C C . ASP A 1 94 ? -11.094 -6.118 -20.492 1.00 56.69 94 ASP A C 1
ATOM 659 O O . ASP A 1 94 ? -9.935 -6.522 -20.667 1.00 56.69 94 ASP A O 1
ATOM 663 N N . PRO A 1 95 ? -12.023 -6.227 -21.462 1.00 60.66 95 PRO A N 1
ATOM 664 C CA . PRO A 1 95 ? -11.655 -6.589 -22.821 1.00 60.66 95 PRO A CA 1
ATOM 665 C C . PRO A 1 95 ? -10.672 -5.539 -23.335 1.00 60.66 95 PRO A C 1
ATOM 667 O O . PRO A 1 95 ? -10.849 -4.343 -23.117 1.00 60.66 95 PRO A O 1
ATOM 670 N N . ILE A 1 96 ? -9.613 -6.012 -23.987 1.00 58.50 96 ILE A N 1
ATOM 671 C CA . ILE A 1 96 ? -8.675 -5.168 -24.719 1.00 58.50 96 ILE A CA 1
ATOM 672 C C . ILE A 1 96 ? -9.517 -4.335 -25.691 1.00 58.50 96 ILE A C 1
ATOM 674 O O . ILE A 1 96 ? -10.146 -4.891 -26.590 1.00 58.50 96 ILE A O 1
ATOM 678 N N . ASP A 1 97 ? -9.568 -3.024 -25.461 1.00 55.81 97 ASP A N 1
ATOM 679 C CA . ASP A 1 97 ? -10.104 -2.046 -26.401 1.00 55.81 97 ASP A CA 1
ATOM 680 C C . ASP A 1 97 ? -9.136 -1.991 -27.588 1.00 55.81 97 ASP A C 1
ATOM 682 O O . ASP A 1 97 ? -8.162 -1.235 -27.609 1.00 55.81 97 ASP A O 1
ATOM 686 N N . GLU A 1 98 ? -9.303 -2.937 -28.511 1.00 66.06 98 GLU A N 1
ATOM 687 C CA . GLU A 1 98 ? -8.604 -2.928 -29.784 1.00 66.06 98 GLU A CA 1
ATOM 688 C C . GLU A 1 98 ? -9.297 -1.939 -30.723 1.00 66.06 98 GLU A C 1
ATOM 690 O O . GLU A 1 98 ? -10.372 -2.224 -31.247 1.00 66.06 98 GLU A O 1
ATOM 695 N N . GLY A 1 99 ? -8.614 -0.826 -30.995 1.00 57.44 99 GLY A N 1
ATOM 696 C CA . GLY A 1 99 ? -8.674 -0.164 -32.296 1.00 57.44 99 GLY A CA 1
ATOM 697 C C . GLY A 1 99 ? -9.297 1.226 -32.313 1.00 57.44 99 GLY A C 1
ATOM 698 O O . GLY A 1 99 ? -10.483 1.366 -32.578 1.00 57.44 99 GLY A O 1
ATOM 699 N N . GLU A 1 100 ? -8.448 2.248 -32.197 1.00 61.31 100 GLU A N 1
ATOM 700 C CA . GLU A 1 100 ? -8.593 3.474 -32.991 1.00 61.31 100 GLU A CA 1
ATOM 701 C C . GLU A 1 100 ? -7.228 3.804 -33.616 1.00 61.31 100 GLU A C 1
ATOM 703 O O . GLU A 1 100 ? -6.346 4.422 -33.016 1.00 61.31 100 GLU A O 1
ATOM 708 N N . ASP A 1 101 ? -7.032 3.287 -34.824 1.00 51.03 101 ASP A N 1
ATOM 709 C CA . ASP A 1 101 ? -5.993 3.629 -35.784 1.00 51.03 101 ASP A CA 1
ATOM 710 C C . ASP A 1 101 ? -6.470 4.780 -36.681 1.00 51.03 101 ASP A C 1
ATOM 712 O O . ASP A 1 101 ? -6.817 4.585 -37.840 1.00 51.03 101 ASP A O 1
ATOM 716 N N . ASP A 1 102 ? -6.463 6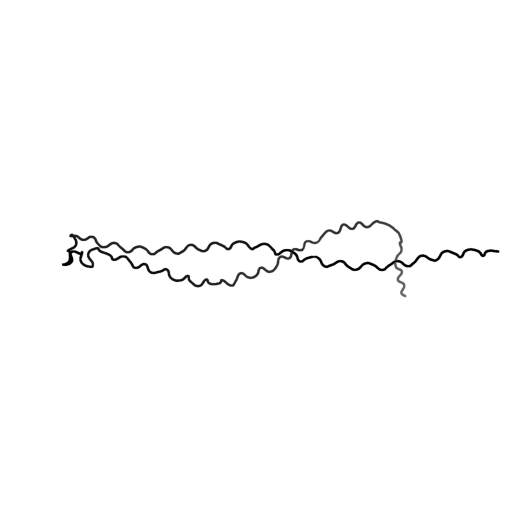.007 -36.161 1.00 48.03 102 ASP A N 1
ATOM 717 C CA . ASP A 1 102 ? -6.711 7.199 -36.980 1.00 48.03 102 ASP A CA 1
ATOM 718 C C . ASP A 1 102 ? -5.378 7.729 -37.539 1.00 48.03 102 ASP A C 1
ATOM 720 O O . ASP A 1 102 ? -4.662 8.526 -36.929 1.00 48.03 102 ASP A O 1
ATOM 724 N N . TYR A 1 103 ? -4.987 7.170 -38.686 1.00 53.47 103 TYR A N 1
ATOM 725 C CA . TYR A 1 103 ? -3.907 7.666 -39.539 1.00 53.47 103 TYR A CA 1
ATOM 726 C C . TYR A 1 103 ? -4.478 8.821 -40.387 1.00 53.47 103 TYR A C 1
ATOM 728 O O . TYR A 1 103 ? -5.057 8.581 -41.445 1.00 53.47 103 TYR A O 1
ATOM 736 N N . GLU A 1 104 ? -4.350 10.076 -39.945 1.00 57.62 104 GLU A N 1
ATOM 737 C CA . GLU A 1 104 ? -4.611 11.221 -40.830 1.00 57.62 104 GLU A CA 1
ATOM 738 C C . GLU A 1 104 ? -3.449 11.373 -41.827 1.00 57.62 104 GLU A C 1
ATOM 740 O O . GLU A 1 104 ? -2.342 11.787 -41.474 1.00 57.62 104 GLU A O 1
ATOM 745 N N . GLU A 1 105 ? -3.713 11.032 -43.090 1.00 60.50 105 GLU A N 1
ATOM 746 C CA . GLU A 1 105 ? -2.851 11.304 -44.240 1.00 60.50 105 GLU A CA 1
ATOM 747 C C . GLU A 1 105 ? -3.580 12.205 -45.252 1.00 60.50 105 GLU A C 1
ATOM 749 O O . GLU A 1 105 ? -4.533 11.776 -45.898 1.00 60.50 105 GLU A O 1
ATOM 754 N N . ALA A 1 106 ? -3.121 13.455 -45.360 1.00 51.75 106 ALA A N 1
ATOM 755 C CA . ALA A 1 106 ? -3.191 14.386 -46.501 1.00 51.75 106 ALA A CA 1
ATOM 756 C C . ALA A 1 106 ? -2.451 15.666 -46.039 1.00 51.75 106 ALA A C 1
ATOM 758 O O . ALA A 1 106 ? -2.613 16.085 -44.900 1.00 51.75 106 ALA A O 1
ATOM 759 N N . GLU A 1 107 ? -1.524 16.288 -46.763 1.00 56.09 107 GLU A N 1
ATOM 760 C CA . GLU A 1 107 ? -1.680 16.923 -48.072 1.00 56.09 107 GLU A CA 1
ATOM 761 C C . GLU A 1 107 ? -0.312 16.957 -48.788 1.00 56.09 107 GLU A C 1
ATOM 763 O O . GLU A 1 107 ? 0.701 17.385 -48.225 1.00 56.09 107 GLU A O 1
ATOM 768 N N . GLU A 1 108 ? -0.290 16.518 -50.044 1.00 50.38 108 GLU A N 1
ATOM 769 C CA . GLU A 1 108 ? 0.847 16.603 -50.960 1.00 50.38 108 GLU A CA 1
ATOM 770 C C . GLU A 1 108 ? 0.635 17.835 -51.864 1.00 50.38 108 GLU A C 1
ATOM 772 O O . GLU A 1 108 ? -0.038 17.762 -52.891 1.00 50.38 108 GLU A O 1
ATOM 777 N N . ASP A 1 109 ? 1.187 18.993 -51.493 1.00 48.03 109 ASP A N 1
ATOM 778 C CA . ASP A 1 109 ? 1.256 20.153 -52.393 1.00 48.03 109 ASP A CA 1
ATOM 779 C C . ASP A 1 109 ? 2.337 19.897 -53.459 1.00 48.03 109 ASP A C 1
ATOM 781 O O . ASP A 1 109 ? 3.498 20.292 -53.312 1.00 48.03 109 ASP A O 1
ATOM 785 N N . TYR A 1 110 ? 1.972 19.202 -54.540 1.00 49.06 110 TYR A N 1
ATOM 786 C CA . TYR A 1 110 ? 2.806 19.093 -55.738 1.00 49.06 110 TYR A CA 1
ATOM 787 C C . TYR A 1 110 ? 2.246 19.970 -56.861 1.00 49.06 110 TYR A C 1
ATOM 789 O O . TYR A 1 110 ? 1.334 19.604 -57.601 1.00 49.06 110 TYR A O 1
ATOM 797 N N . GLU A 1 111 ? 2.828 21.158 -56.989 1.00 56.59 111 GLU A N 1
ATOM 798 C CA . GLU A 1 111 ? 2.557 22.110 -58.060 1.00 56.59 111 GLU A CA 1
ATOM 799 C C . GLU A 1 111 ? 3.213 21.637 -59.371 1.00 56.59 111 GLU A C 1
ATOM 801 O O . GLU A 1 111 ? 4.432 21.467 -59.456 1.00 56.59 111 GLU A O 1
ATOM 806 N N . TYR A 1 112 ? 2.403 21.394 -60.406 1.00 53.97 112 TYR A N 1
ATOM 807 C CA . TYR A 1 112 ? 2.866 20.984 -61.735 1.00 53.97 112 TYR A CA 1
ATOM 808 C C . TYR A 1 112 ? 2.879 22.197 -62.679 1.00 53.97 112 TYR A C 1
ATOM 810 O O . TYR A 1 112 ? 1.829 22.817 -62.862 1.00 53.97 112 TYR A O 1
ATOM 818 N N . PRO A 1 113 ? 4.011 22.560 -63.312 1.00 49.50 113 PRO A N 1
ATOM 819 C CA . PRO A 1 113 ? 4.015 23.636 -64.289 1.00 49.50 113 PRO A CA 1
ATOM 820 C C . PRO A 1 113 ? 3.422 23.178 -65.626 1.00 49.50 113 PRO A C 1
ATOM 822 O O . PRO A 1 113 ? 3.697 22.093 -66.139 1.00 49.50 113 PRO A O 1
ATOM 825 N N . ASP A 1 114 ? 2.604 24.0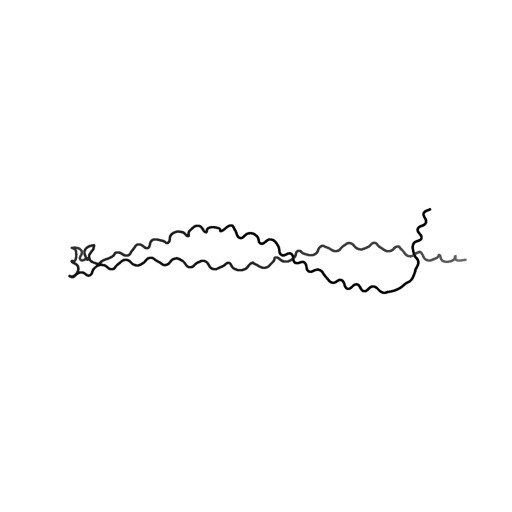66 -66.172 1.00 49.81 114 ASP A N 1
ATOM 826 C CA . ASP A 1 114 ? 1.839 23.927 -67.402 1.00 49.81 114 ASP A CA 1
ATOM 827 C C . ASP A 1 114 ? 2.702 23.923 -68.685 1.00 49.81 114 ASP A C 1
ATOM 829 O O . ASP A 1 114 ? 3.791 24.496 -68.732 1.00 49.81 114 ASP A O 1
ATOM 833 N N . GLN A 1 115 ? 2.095 23.387 -69.755 1.00 48.09 115 GLN A N 1
ATOM 834 C CA . GLN A 1 115 ? 2.391 23.545 -71.197 1.00 48.09 115 GLN A CA 1
ATOM 835 C C . GLN A 1 115 ? 3.438 22.648 -71.888 1.00 48.09 115 GLN A C 1
ATOM 837 O O . GLN A 1 115 ? 4.638 22.891 -71.840 1.00 48.09 115 GLN A O 1
ATOM 842 N N . MET A 1 116 ? 2.949 21.773 -72.786 1.00 45.56 116 MET A N 1
ATOM 843 C CA . MET A 1 116 ? 2.968 22.062 -74.238 1.00 45.56 116 MET A CA 1
ATOM 844 C C . MET A 1 116 ? 2.234 21.001 -75.093 1.00 45.56 116 MET A C 1
ATOM 846 O O . MET A 1 116 ? 2.628 19.846 -75.160 1.00 45.56 116 MET A O 1
ATOM 850 N N . ASN A 1 117 ? 1.181 21.451 -75.785 1.00 46.62 117 ASN A N 1
ATOM 851 C CA . ASN A 1 117 ? 0.752 21.095 -77.148 1.00 46.62 117 ASN A CA 1
ATOM 852 C C . ASN A 1 117 ? 0.947 19.655 -77.678 1.00 46.62 117 ASN A C 1
ATOM 854 O O . ASN A 1 117 ? 2.050 19.286 -78.064 1.00 46.62 117 ASN A O 1
ATOM 858 N N . ALA A 1 118 ? -0.163 18.962 -77.969 1.00 48.38 118 ALA A N 1
ATOM 859 C CA . ALA A 1 118 ? -0.525 18.592 -79.348 1.00 48.38 118 ALA A CA 1
ATOM 860 C C . ALA A 1 118 ? -1.906 17.916 -79.397 1.00 48.38 118 ALA A C 1
ATOM 862 O O . ALA A 1 118 ? -2.139 16.863 -78.810 1.00 48.38 118 ALA A O 1
ATOM 863 N N . ALA A 1 119 ? -2.817 18.531 -80.146 1.00 49.28 119 ALA A N 1
ATOM 864 C CA . ALA A 1 119 ? -4.060 17.928 -80.600 1.00 49.28 119 ALA A CA 1
ATOM 865 C C . ALA A 1 119 ? -3.785 16.842 -81.659 1.00 49.28 119 ALA A C 1
ATOM 867 O O . ALA A 1 119 ? -2.942 17.051 -82.529 1.00 49.28 119 ALA A O 1
ATOM 868 N N . LEU A 1 120 ? -4.528 15.727 -81.634 1.00 49.03 120 LEU A N 1
ATOM 869 C CA . LEU A 1 120 ? -5.542 15.347 -82.641 1.00 49.03 120 LEU A CA 1
ATOM 870 C C . LEU A 1 120 ? -6.057 13.898 -82.426 1.00 49.03 120 LEU A C 1
ATOM 872 O O . LEU A 1 120 ? -5.349 13.069 -81.856 1.00 49.03 120 LEU A O 1
ATOM 876 N N . PRO A 1 121 ? -7.306 13.598 -82.842 1.00 47.28 121 PRO A N 1
ATOM 877 C CA . PRO A 1 121 ? -8.065 12.435 -82.393 1.00 47.28 121 PRO A CA 1
ATOM 878 C C . PRO A 1 121 ? -7.815 11.144 -83.188 1.00 47.28 121 PRO A C 1
ATOM 880 O O . PRO A 1 121 ? -7.464 11.139 -84.365 1.00 47.28 121 PRO A O 1
ATOM 883 N N . VAL A 1 122 ? -8.094 10.046 -82.487 1.00 51.66 122 VAL A N 1
ATOM 884 C CA . VAL A 1 122 ? -8.242 8.653 -82.925 1.00 51.66 122 VAL A CA 1
ATOM 885 C C . VAL A 1 122 ? -8.963 8.534 -84.276 1.00 51.66 122 VAL A C 1
ATOM 887 O O . VAL A 1 122 ? -10.094 8.995 -84.415 1.00 51.66 122 VAL A O 1
ATOM 890 N N . SER A 1 123 ? -8.356 7.842 -85.245 1.00 47.03 123 SER A N 1
ATOM 891 C CA . SER A 1 123 ? -9.085 7.294 -86.394 1.00 47.03 123 SER A CA 1
ATOM 892 C C . SER A 1 123 ? -9.192 5.780 -86.234 1.00 47.03 123 SER A C 1
ATOM 894 O O . SER A 1 123 ? -8.229 5.034 -86.383 1.00 47.03 123 SER A O 1
ATOM 896 N N . ALA A 1 124 ? -10.391 5.329 -85.873 1.00 51.16 124 ALA A N 1
ATOM 897 C CA . ALA A 1 124 ? -10.809 3.955 -86.081 1.00 51.16 124 ALA A CA 1
ATOM 898 C C . ALA A 1 124 ? -11.181 3.797 -87.563 1.00 51.16 124 ALA A C 1
ATOM 900 O O . ALA A 1 124 ? -11.940 4.598 -88.107 1.00 51.16 124 ALA A O 1
ATOM 901 N N . SER A 1 125 ? -10.651 2.775 -88.226 1.00 45.72 125 SER A N 1
ATOM 902 C CA . SER A 1 125 ? -11.134 2.324 -89.531 1.00 45.72 125 SER A CA 1
ATOM 903 C C . SER A 1 125 ? -11.294 0.814 -89.481 1.00 45.72 125 SER A C 1
ATOM 905 O O . SER A 1 125 ? -10.315 0.081 -89.376 1.00 45.72 125 SER A O 1
ATOM 907 N N . ALA A 1 126 ? -12.547 0.376 -89.521 1.00 41.25 126 ALA A N 1
ATOM 908 C CA . ALA A 1 126 ? -12.940 -0.996 -89.786 1.00 41.25 126 ALA A CA 1
ATOM 909 C C . ALA A 1 126 ? -14.189 -0.954 -90.674 1.00 41.25 126 ALA A C 1
ATOM 911 O O . ALA A 1 126 ? -15.289 -0.724 -90.173 1.00 41.25 126 ALA A O 1
ATOM 912 N N . ILE A 1 127 ? -13.982 -1.127 -91.982 1.00 46.69 127 ILE A N 1
ATOM 913 C CA . ILE A 1 127 ? -14.864 -1.851 -92.910 1.00 46.69 127 ILE A CA 1
ATOM 914 C C . ILE A 1 127 ? -13.935 -2.629 -93.838 1.00 46.69 127 ILE A C 1
ATOM 916 O O . ILE A 1 127 ? -13.002 -1.988 -94.374 1.00 46.69 127 ILE A O 1
#

Organism: Tribolium castaneum (NCBI:txid7070)

pLDDT: mean 73.63, std 16.22, range [41.25, 96.75]

Solvent-accessible surface area (backbone atoms only — not comparable to full-atom values): 10164 Å² total; per-residue (Å²): 135,86,80,84,80,79,80,84,80,82,83,79,82,83,79,81,82,79,81,83,80,82,82,79,81,82,79,80,83,77,81,82,77,81,84,79,81,83,78,81,82,78,82,82,76,81,81,77,79,81,77,68,76,84,70,98,58,83,69,62,61,41,99,86,70,44,63,40,91,80,49,75,68,73,79,82,77,79,78,75,75,80,75,76,80,73,81,77,79,77,79,86,74,76,78,80,86,81,80,86,85,82,79,90,83,84,83,85,90,77,86,78,87,82,89,83,90,82,92,83,82,88,81,88,85,89,132

InterPro domains:
  IPR008160 Collagen triple helix repeat [PF01391] (3-54)
  IPR050938 Collagen and Collagen-like Structural Proteins [PTHR37456] (2-76)

Radius of gyration: 49.79 Å; Cα contacts (8 Å, |Δi|>4): 17; chains: 1; bounding box: 99×39×143 Å

Sequence (127 aa):
MKGAQGEPGSKGERGDPGLPGPKGDKGFKGDSGPIGKRGRKGDKGDKGDQGVPGLDAPCPLGPDGLPLPGCGWRPPKEVIPPAPPAPVDFDVEDPIDEGEDDYEEAEEDYEYPDQMNAALPVSASAI

Foldseek 3Di:
DDDDDDDDDDDDDDDDDDDDDDDDDDDDDDDDDDDDDDDDDDDDDDDDDDFQPDDPDQADADPVRHGDPSRRDDDPDDPDPDDDDDPPPPPPDPDPPDDDPPDDDDDDPDDDDDDDDDDDDDDDDDD

Mean predicted aligned error: 21.66 Å

Secondary structure (DSSP, 8-state):
-PPPPPPPPPPPPPPPPPPPPPPPPPPPPPPPPPPPPPPPPPPPPPPPPPPPPPPSSPPPB-TTSSBPTTSS--PPPP-PPPPPPPP-----------------------PPPP-------------